Protein AF-A0A6J5ZUC9-F1 (afdb_monomer_lite)

Secondary structure (DSSP, 8-state):
-HHHHHHHHHHHHHHHHHHHHHHHHHHTT-HHHHHHHHHHHHHHHHHHHHHHHTTT-

Organism: NCBI:txid449393

pLDDT: mean 84.67, std 7.03, range [56.25, 93.31]

Sequence (57 aa):
MRAANAGIMLLVVVCLCALVGYGLGSLVGLPIAIGLAGLIIGPIVGIAFVRARFRDL

Structure (mmCIF, N/CA/C/O backbone):
data_AF-A0A6J5ZUC9-F1
#
_entry.id   AF-A0A6J5ZUC9-F1
#
loop_
_atom_site.group_PDB
_atom_site.id
_atom_site.type_symbol
_atom_site.label_atom_id
_atom_site.label_alt_id
_atom_site.label_comp_id
_atom_site.label_asym_id
_atom_site.label_entity_id
_atom_site.label_seq_id
_atom_site.pdbx_PDB_ins_code
_atom_site.Cartn_x
_atom_site.Cartn_y
_atom_site.Cartn_z
_atom_site.occupancy
_atom_site.B_iso_or_equiv
_atom_site.auth_seq_id
_atom_site.auth_comp_id
_atom_site.auth_asym_id
_atom_site.auth_atom_id
_atom_site.pdbx_PDB_model_num
ATOM 1 N N . MET A 1 1 ? -14.193 -6.521 18.473 1.00 66.75 1 MET A N 1
ATOM 2 C CA . MET A 1 1 ? -14.634 -6.450 17.058 1.00 66.75 1 MET A CA 1
ATOM 3 C C . MET A 1 1 ? -14.104 -5.205 16.334 1.00 66.75 1 MET A C 1
ATOM 5 O O . MET A 1 1 ? -13.389 -5.364 15.358 1.00 66.75 1 MET A O 1
ATOM 9 N N . ARG A 1 2 ? -14.380 -3.972 16.802 1.00 73.62 2 ARG A N 1
ATOM 10 C CA . ARG A 1 2 ? -14.019 -2.729 16.076 1.00 73.62 2 ARG A CA 1
ATOM 11 C C . ARG A 1 2 ? -12.513 -2.545 15.811 1.00 73.62 2 ARG A C 1
ATOM 13 O O . ARG A 1 2 ? -12.146 -2.178 14.703 1.00 73.62 2 ARG A O 1
ATOM 20 N N . ALA A 1 3 ? -11.655 -2.873 16.779 1.00 74.81 3 ALA A N 1
ATOM 21 C CA . ALA A 1 3 ? -10.199 -2.786 16.614 1.00 74.81 3 ALA A CA 1
ATOM 22 C C . ALA A 1 3 ? -9.649 -3.744 15.534 1.00 74.81 3 ALA A C 1
ATOM 24 O O . ALA A 1 3 ? -8.797 -3.354 14.742 1.00 74.81 3 ALA A O 1
ATOM 25 N N . ALA A 1 4 ? -10.183 -4.969 15.447 1.00 81.69 4 ALA A N 1
ATOM 26 C CA . ALA A 1 4 ? -9.796 -5.931 14.413 1.00 81.69 4 ALA A CA 1
ATOM 27 C C . ALA A 1 4 ? -10.199 -5.446 13.009 1.00 81.69 4 ALA A C 1
ATOM 29 O O . ALA A 1 4 ? -9.402 -5.524 12.078 1.00 81.69 4 ALA A O 1
ATOM 30 N N . ASN A 1 5 ? -11.394 -4.858 12.873 1.00 86.69 5 ASN A N 1
ATOM 31 C CA . ASN A 1 5 ? -11.830 -4.257 11.611 1.00 86.69 5 ASN A CA 1
ATOM 32 C C . ASN A 1 5 ? -10.946 -3.077 11.196 1.00 86.69 5 ASN A C 1
ATOM 34 O O . ASN A 1 5 ? -10.625 -2.966 10.018 1.00 86.69 5 ASN A O 1
ATOM 38 N N . ALA A 1 6 ? -10.526 -2.224 12.136 1.00 81.12 6 ALA A N 1
ATOM 39 C CA . ALA A 1 6 ? -9.602 -1.131 11.838 1.00 81.12 6 ALA A CA 1
ATOM 40 C C . ALA A 1 6 ? -8.255 -1.659 11.315 1.00 81.12 6 ALA A C 1
ATOM 42 O O . ALA A 1 6 ? -7.765 -1.174 10.298 1.00 81.12 6 ALA A O 1
ATOM 43 N N . GLY A 1 7 ? -7.703 -2.703 11.947 1.00 84.06 7 GLY A N 1
ATOM 44 C CA . GLY A 1 7 ? -6.465 -3.349 11.498 1.00 84.06 7 GLY A CA 1
ATOM 45 C C . GLY A 1 7 ? -6.568 -3.955 10.093 1.00 84.06 7 GLY A C 1
ATOM 46 O O . GLY A 1 7 ? -5.717 -3.693 9.245 1.00 84.06 7 GLY A O 1
ATOM 47 N N . ILE A 1 8 ? -7.638 -4.705 9.809 1.00 89.88 8 ILE A N 1
ATOM 48 C CA . ILE A 1 8 ? -7.873 -5.285 8.473 1.00 89.88 8 ILE A CA 1
ATOM 49 C C . ILE A 1 8 ? -8.047 -4.179 7.425 1.00 89.88 8 ILE A C 1
ATOM 51 O O . ILE A 1 8 ? -7.509 -4.272 6.325 1.00 89.88 8 ILE A O 1
ATOM 55 N N . MET A 1 9 ? -8.758 -3.106 7.769 1.00 88.69 9 MET A N 1
ATOM 56 C CA . MET A 1 9 ? -9.004 -1.985 6.865 1.00 88.69 9 MET A CA 1
ATOM 57 C C . MET A 1 9 ? -7.712 -1.246 6.500 1.00 88.69 9 MET A C 1
ATOM 59 O O . MET A 1 9 ? -7.545 -0.878 5.340 1.00 88.69 9 MET A O 1
ATOM 63 N N . LEU A 1 10 ? -6.769 -1.102 7.440 1.00 87.00 10 LEU A N 1
ATOM 64 C CA . LEU A 1 10 ? -5.427 -0.596 7.134 1.00 87.00 10 LEU A CA 1
ATOM 65 C C . LEU A 1 10 ? -4.727 -1.478 6.100 1.00 87.00 10 LEU A C 1
ATOM 67 O O . LEU A 1 10 ? -4.284 -0.963 5.077 1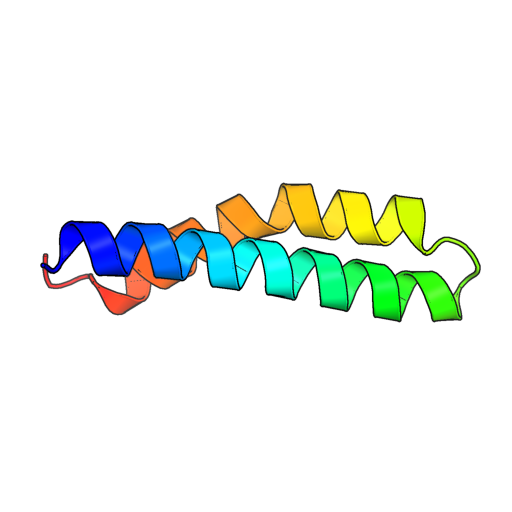.00 87.00 10 LEU A O 1
ATOM 71 N N . LEU A 1 11 ? -4.671 -2.795 6.332 1.00 89.69 11 LEU A N 1
ATOM 72 C CA . LEU A 1 11 ? -4.015 -3.734 5.414 1.00 89.69 11 LEU A CA 1
ATOM 73 C C . LEU A 1 11 ? -4.621 -3.680 4.008 1.00 89.69 11 LEU A C 1
ATOM 75 O O . LEU A 1 11 ? -3.883 -3.631 3.027 1.00 89.69 11 LEU A O 1
ATOM 79 N N . VAL A 1 12 ? -5.952 -3.622 3.907 1.00 93.31 12 VAL A N 1
ATOM 80 C CA . VAL A 1 12 ? -6.651 -3.495 2.620 1.00 93.31 12 VAL A CA 1
ATOM 81 C C . VAL A 1 12 ? -6.235 -2.215 1.89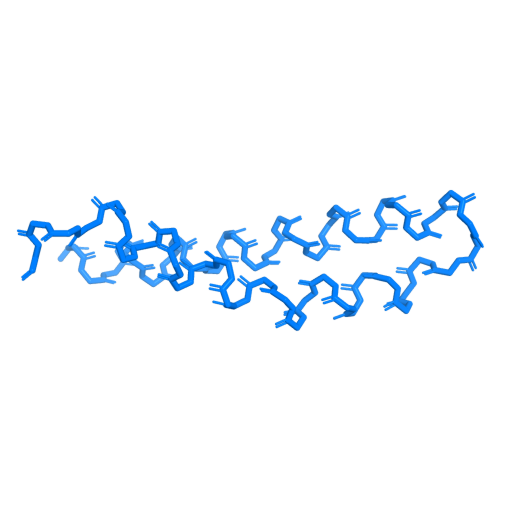5 1.00 93.31 12 VAL A C 1
ATOM 83 O O . VAL A 1 12 ? -5.902 -2.275 0.714 1.00 93.31 12 VAL A O 1
ATOM 86 N N . VAL A 1 13 ? -6.197 -1.070 2.584 1.00 91.44 13 VAL A N 1
ATOM 87 C CA . VAL A 1 13 ? -5.795 0.202 1.958 1.00 91.44 13 VAL A CA 1
ATOM 88 C C . VAL A 1 13 ? -4.335 0.166 1.505 1.00 91.44 13 VAL A C 1
ATOM 90 O O . VAL A 1 13 ? -4.042 0.598 0.390 1.00 91.44 13 VAL A O 1
ATOM 93 N N . VAL A 1 14 ? -3.428 -0.395 2.312 1.00 91.00 14 VAL A N 1
ATOM 94 C CA . VAL A 1 14 ? -2.014 -0.543 1.927 1.00 91.00 14 VAL A CA 1
ATOM 95 C C . VAL A 1 14 ? -1.872 -1.404 0.671 1.00 91.00 14 VAL A C 1
ATOM 97 O O . VAL A 1 14 ? -1.211 -0.991 -0.283 1.00 91.00 14 VAL A O 1
ATOM 100 N N . CYS A 1 15 ? -2.532 -2.564 0.636 1.00 91.81 15 CYS A N 1
ATOM 101 C CA . CYS A 1 15 ? -2.503 -3.456 -0.522 1.00 91.81 15 CYS A CA 1
ATOM 102 C C . CYS A 1 15 ? -3.095 -2.799 -1.776 1.00 91.81 15 CYS A C 1
ATOM 104 O O . CYS A 1 15 ? -2.527 -2.937 -2.857 1.00 91.81 15 CYS A O 1
ATOM 106 N N . LEU A 1 16 ? -4.196 -2.052 -1.647 1.00 90.44 16 LEU A N 1
ATOM 107 C CA . LEU A 1 16 ? -4.793 -1.325 -2.771 1.00 90.44 16 LEU A CA 1
ATOM 108 C C . LEU A 1 16 ? -3.856 -0.239 -3.308 1.00 90.44 16 LEU A C 1
ATOM 110 O O . LEU A 1 16 ? -3.669 -0.150 -4.518 1.00 90.44 16 LEU A O 1
ATOM 114 N N . CYS A 1 17 ? -3.214 0.545 -2.438 1.00 88.00 17 CYS A N 1
ATOM 115 C CA . CYS A 1 17 ? -2.228 1.541 -2.863 1.00 88.00 17 CYS A CA 1
ATOM 116 C C . CYS A 1 17 ? -1.029 0.900 -3.576 1.00 88.00 17 CYS A C 1
ATOM 118 O O . CYS A 1 17 ? -0.575 1.425 -4.593 1.00 88.00 17 CYS A O 1
ATOM 120 N N . ALA A 1 18 ? -0.544 -0.245 -3.089 1.00 81.44 18 ALA A N 1
ATOM 121 C CA . ALA A 1 18 ? 0.532 -0.988 -3.741 1.00 81.44 18 ALA A CA 1
ATOM 122 C C . ALA A 1 18 ? 0.110 -1.538 -5.115 1.00 81.44 18 ALA A C 1
ATOM 124 O O . ALA A 1 18 ? 0.865 -1.411 -6.075 1.00 81.44 18 ALA A O 1
ATOM 125 N N . LEU A 1 19 ? -1.106 -2.086 -5.238 1.00 88.69 19 LEU A N 1
ATOM 126 C CA . LEU A 1 19 ? -1.651 -2.575 -6.511 1.00 88.69 19 LEU A CA 1
ATOM 127 C C . LEU A 1 19 ? -1.852 -1.447 -7.526 1.00 88.69 19 LEU A C 1
ATOM 129 O O . LEU A 1 19 ? -1.497 -1.605 -8.692 1.00 88.69 19 LEU A O 1
ATOM 133 N N . VAL A 1 20 ? -2.373 -0.299 -7.087 1.00 90.94 20 VAL A N 1
ATOM 134 C CA . VAL A 1 20 ? -2.511 0.894 -7.934 1.00 90.94 20 VAL A CA 1
ATOM 135 C C . VAL A 1 20 ? -1.137 1.396 -8.371 1.00 90.94 20 VAL A C 1
ATOM 137 O O . VAL A 1 20 ? -0.937 1.647 -9.555 1.00 90.94 20 VAL A O 1
ATOM 140 N N . GLY A 1 21 ? -0.169 1.483 -7.454 1.00 85.62 21 GLY A N 1
ATOM 141 C CA . GLY A 1 21 ? 1.203 1.872 -7.782 1.00 85.62 21 GLY A CA 1
ATOM 142 C C . GLY A 1 21 ? 1.864 0.906 -8.766 1.00 85.62 21 GLY A C 1
ATOM 143 O O . GLY A 1 21 ? 2.494 1.335 -9.728 1.00 85.62 21 GLY A O 1
ATOM 144 N N . TYR A 1 22 ? 1.666 -0.397 -8.585 1.00 84.62 22 TYR A N 1
ATOM 145 C CA . TYR A 1 22 ? 2.183 -1.413 -9.498 1.00 84.62 22 TYR A CA 1
ATOM 146 C C . TYR A 1 22 ? 1.538 -1.307 -10.886 1.00 84.62 22 TYR A C 1
ATOM 148 O O . TYR A 1 22 ? 2.242 -1.305 -11.896 1.00 84.62 22 TYR A O 1
ATOM 156 N N . GLY A 1 23 ? 0.211 -1.148 -10.941 1.00 88.00 23 GLY A N 1
ATOM 157 C CA . GLY A 1 23 ? -0.531 -0.946 -12.185 1.00 88.00 23 GLY A CA 1
ATOM 158 C C . GLY A 1 23 ? -0.084 0.317 -12.922 1.00 88.00 23 GLY A C 1
ATOM 159 O O . GLY A 1 23 ? 0.229 0.257 -14.109 1.00 88.00 23 GLY A O 1
ATOM 160 N N . LEU A 1 24 ? 0.050 1.441 -12.216 1.00 86.19 24 LEU A N 1
ATOM 161 C CA . LEU A 1 24 ? 0.561 2.685 -12.796 1.00 86.19 24 LEU A CA 1
ATOM 162 C C . LEU A 1 24 ? 2.018 2.554 -13.246 1.00 86.19 24 LEU A C 1
ATOM 164 O O . LEU A 1 24 ? 2.379 3.018 -14.324 1.00 86.19 24 LEU A O 1
ATOM 168 N N . GLY A 1 25 ? 2.854 1.875 -12.463 1.00 86.38 25 GLY A N 1
ATOM 169 C CA . GLY A 1 25 ? 4.246 1.644 -12.822 1.00 86.38 25 GLY A CA 1
ATOM 170 C C . GLY A 1 25 ? 4.423 0.734 -14.029 1.00 86.38 25 GLY A C 1
ATOM 171 O O . GLY A 1 25 ? 5.373 0.917 -14.790 1.00 86.38 25 GLY A O 1
ATOM 172 N N . SER A 1 26 ? 3.492 -0.196 -14.254 1.00 88.38 26 SER A N 1
ATOM 173 C CA . SER A 1 26 ? 3.498 -1.053 -15.442 1.00 88.38 26 SER A CA 1
ATOM 174 C C . SER A 1 26 ? 3.343 -0.259 -16.746 1.00 88.38 26 SER A C 1
ATOM 176 O O . SER A 1 26 ? 3.929 -0.640 -17.755 1.00 88.38 26 SER A O 1
ATOM 178 N N . LEU A 1 27 ? 2.658 0.893 -16.711 1.00 91.81 27 LEU A N 1
ATOM 179 C CA . LEU A 1 27 ? 2.472 1.772 -17.875 1.00 91.81 27 LEU A CA 1
ATOM 180 C C . LEU A 1 27 ? 3.755 2.511 -18.282 1.00 91.81 27 LEU A C 1
ATOM 182 O O . LEU A 1 27 ? 3.908 2.878 -19.442 1.00 91.81 27 LEU A O 1
ATOM 186 N N . VAL A 1 28 ? 4.672 2.738 -17.338 1.00 90.62 28 VAL A N 1
ATOM 187 C CA . VAL A 1 28 ? 5.914 3.508 -17.549 1.00 90.62 28 VAL A CA 1
ATOM 188 C C . VAL A 1 28 ? 7.178 2.643 -17.467 1.00 90.62 28 VAL A C 1
ATOM 190 O O . VAL A 1 28 ? 8.287 3.167 -17.420 1.00 90.62 28 VAL A O 1
ATOM 193 N N . GLY A 1 29 ? 7.028 1.314 -17.429 1.00 89.06 29 GLY A N 1
ATOM 194 C CA . GLY A 1 29 ? 8.146 0.365 -17.354 1.00 89.06 29 GLY A CA 1
ATOM 195 C C . GLY A 1 29 ? 8.835 0.278 -15.985 1.00 89.06 29 GLY A C 1
ATOM 196 O O . GLY A 1 29 ? 9.843 -0.413 -15.857 1.00 89.06 29 GLY A O 1
ATOM 197 N N . LEU A 1 30 ? 8.283 0.921 -14.949 1.00 88.81 30 LEU A N 1
ATOM 198 C CA . LEU A 1 30 ? 8.795 0.933 -13.569 1.00 88.81 30 LEU A CA 1
ATOM 199 C C . LEU A 1 30 ? 7.792 0.321 -12.555 1.00 88.81 30 LEU A C 1
ATOM 201 O O . LEU A 1 30 ? 7.508 0.923 -11.513 1.00 88.81 30 LEU A O 1
ATOM 205 N N . PRO A 1 31 ? 7.242 -0.887 -12.802 1.00 83.75 31 PRO A N 1
ATOM 206 C CA . PRO A 1 31 ? 6.167 -1.461 -11.986 1.00 83.75 31 PRO A CA 1
ATOM 207 C C . PRO A 1 31 ? 6.571 -1.662 -10.523 1.00 83.75 31 PRO A C 1
ATOM 209 O O . PRO A 1 31 ? 5.809 -1.352 -9.611 1.00 83.75 31 PRO A O 1
ATOM 212 N N . ILE A 1 32 ? 7.797 -2.133 -10.284 1.00 85.81 32 ILE A N 1
ATOM 213 C CA . ILE A 1 32 ? 8.286 -2.442 -8.936 1.00 85.81 32 ILE A CA 1
ATOM 214 C C . ILE A 1 32 ? 8.544 -1.156 -8.143 1.00 85.81 32 ILE A C 1
ATOM 216 O O . ILE A 1 32 ? 8.103 -1.045 -7.004 1.00 85.81 32 ILE A O 1
ATOM 220 N N . ALA A 1 33 ? 9.213 -0.166 -8.740 1.00 87.56 33 ALA A N 1
ATOM 221 C CA . ALA A 1 33 ? 9.549 1.083 -8.057 1.00 87.56 33 ALA A CA 1
ATOM 222 C C . ALA A 1 33 ? 8.293 1.868 -7.642 1.00 87.56 33 ALA A C 1
ATOM 224 O O . ALA A 1 33 ? 8.186 2.317 -6.501 1.00 87.56 33 ALA A O 1
ATOM 225 N N . ILE A 1 34 ? 7.314 1.985 -8.545 1.00 87.31 34 ILE A N 1
ATOM 226 C CA . ILE A 1 34 ? 6.078 2.733 -8.279 1.00 87.31 34 ILE A CA 1
ATOM 227 C C . ILE A 1 34 ? 5.126 1.914 -7.391 1.00 87.31 34 ILE A C 1
ATOM 229 O O . ILE A 1 34 ? 4.466 2.479 -6.520 1.00 87.31 34 ILE A O 1
ATOM 233 N N . GLY A 1 35 ? 5.122 0.581 -7.508 1.00 84.31 35 GLY A N 1
ATOM 234 C CA . GLY A 1 35 ? 4.438 -0.305 -6.560 1.00 84.31 35 GLY A CA 1
ATOM 235 C C . GLY A 1 35 ? 4.970 -0.177 -5.128 1.00 84.31 35 GLY A C 1
ATOM 236 O O . GLY A 1 35 ? 4.181 -0.064 -4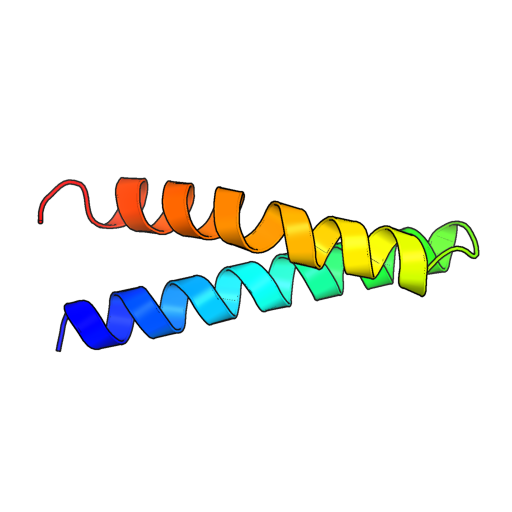.190 1.00 84.31 35 GLY A O 1
ATOM 237 N N . LEU A 1 36 ? 6.294 -0.110 -4.949 1.00 87.12 36 LEU A N 1
ATOM 238 C CA . LEU A 1 36 ? 6.927 0.117 -3.643 1.00 87.12 36 LEU A CA 1
ATOM 239 C C . LEU A 1 36 ? 6.621 1.511 -3.086 1.00 87.12 36 LEU A C 1
ATOM 241 O O . LEU A 1 36 ? 6.336 1.638 -1.897 1.00 87.12 36 LEU A O 1
ATOM 245 N N . ALA A 1 37 ? 6.609 2.545 -3.931 1.00 88.00 37 ALA A N 1
ATOM 246 C CA . ALA A 1 37 ? 6.157 3.873 -3.519 1.00 88.00 37 ALA A CA 1
ATOM 247 C C . ALA A 1 37 ? 4.702 3.832 -3.015 1.00 88.00 3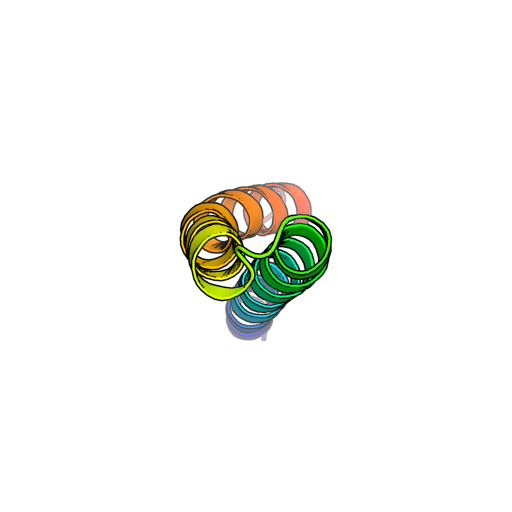7 ALA A C 1
ATOM 249 O O . ALA A 1 37 ? 4.396 4.381 -1.956 1.00 88.00 37 ALA A O 1
ATOM 250 N N . GLY A 1 38 ? 3.825 3.101 -3.712 1.00 81.06 38 GLY A N 1
ATOM 251 C CA . GLY A 1 38 ? 2.454 2.835 -3.272 1.00 81.06 38 GLY A CA 1
ATOM 252 C C . GLY A 1 38 ? 2.386 2.105 -1.927 1.00 81.06 38 GLY A C 1
ATOM 253 O O . GLY A 1 38 ? 1.597 2.489 -1.067 1.00 81.06 38 GLY A O 1
ATOM 254 N N . LEU A 1 39 ? 3.250 1.114 -1.694 1.00 83.88 39 LEU A N 1
ATOM 255 C CA . LEU A 1 39 ? 3.334 0.397 -0.416 1.00 83.88 39 LEU A CA 1
ATOM 256 C C . LEU A 1 39 ? 3.776 1.305 0.746 1.00 83.88 39 LEU A C 1
ATOM 258 O O . LEU A 1 39 ? 3.318 1.112 1.865 1.00 83.88 39 LEU A O 1
ATOM 262 N N . ILE A 1 40 ? 4.638 2.297 0.501 1.00 88.56 40 ILE A N 1
ATOM 263 C CA . ILE A 1 40 ? 5.109 3.246 1.528 1.00 88.56 40 ILE A CA 1
ATOM 264 C C . ILE A 1 40 ? 4.055 4.321 1.823 1.00 88.56 40 ILE A C 1
ATOM 266 O O . ILE A 1 40 ? 3.855 4.707 2.976 1.00 88.56 40 ILE A O 1
ATOM 270 N N . ILE A 1 41 ? 3.357 4.798 0.791 1.00 88.31 41 ILE A N 1
ATOM 271 C CA . ILE A 1 41 ? 2.304 5.817 0.922 1.00 88.31 41 ILE A CA 1
ATOM 272 C C . ILE A 1 41 ? 1.016 5.201 1.497 1.00 88.31 41 ILE A C 1
ATOM 274 O O . ILE A 1 41 ? 0.292 5.852 2.253 1.00 88.31 41 ILE A O 1
ATOM 278 N N . GLY A 1 42 ? 0.754 3.927 1.198 1.00 85.75 42 GLY A N 1
ATOM 279 C CA . GLY A 1 42 ? -0.425 3.175 1.627 1.00 85.75 42 GLY A CA 1
ATOM 280 C C . GLY A 1 42 ? -0.716 3.234 3.133 1.00 85.75 42 GLY A C 1
ATOM 281 O O . GLY A 1 42 ? -1.857 3.512 3.488 1.00 85.75 42 GLY A O 1
ATOM 282 N N . PRO A 1 43 ? 0.260 3.030 4.039 1.00 84.25 43 PRO A N 1
ATOM 283 C CA . PRO A 1 43 ? 0.075 3.173 5.481 1.00 84.25 43 PRO A CA 1
ATOM 284 C C . PRO A 1 43 ? -0.399 4.567 5.892 1.00 84.25 43 PRO A C 1
ATOM 286 O O . PRO A 1 43 ? -1.289 4.684 6.731 1.00 84.25 43 PRO A O 1
ATOM 289 N N . ILE A 1 44 ? 0.146 5.624 5.281 1.00 89.62 44 ILE A N 1
ATOM 290 C CA . ILE A 1 44 ? -0.233 7.014 5.574 1.00 89.62 44 ILE A CA 1
ATOM 291 C C . ILE A 1 44 ? -1.693 7.244 5.167 1.00 89.62 44 ILE A C 1
ATOM 293 O O . ILE A 1 44 ? -2.496 7.740 5.961 1.00 89.62 44 ILE A O 1
ATOM 297 N N . VAL A 1 45 ? -2.052 6.817 3.953 1.00 87.69 45 VAL A N 1
ATOM 298 C CA . VAL A 1 45 ? -3.422 6.914 3.424 1.00 87.69 45 VAL A CA 1
ATOM 299 C C . VAL A 1 45 ? -4.388 6.054 4.241 1.00 87.69 45 VAL A C 1
ATOM 301 O O . VAL A 1 45 ? -5.472 6.512 4.589 1.00 87.69 45 VAL A O 1
ATOM 304 N N . GLY A 1 46 ? -3.988 4.838 4.611 1.00 85.25 46 GLY A N 1
ATOM 305 C CA . GLY A 1 46 ? -4.766 3.916 5.433 1.00 85.25 46 GLY A CA 1
ATOM 306 C C . GLY A 1 46 ? -5.055 4.484 6.814 1.00 85.25 46 GLY A C 1
ATOM 307 O O . GLY A 1 46 ? -6.209 4.480 7.240 1.00 85.25 46 GLY A O 1
ATOM 308 N N . ILE A 1 47 ? -4.044 5.030 7.494 1.00 85.19 47 ILE A N 1
ATOM 309 C CA . ILE A 1 47 ? -4.216 5.674 8.803 1.00 85.19 47 ILE A CA 1
ATOM 310 C C . ILE A 1 47 ? -5.161 6.868 8.682 1.00 85.19 47 ILE A C 1
ATOM 312 O O . ILE A 1 47 ? -6.092 6.977 9.478 1.00 85.19 47 ILE A O 1
ATOM 316 N N . ALA A 1 48 ? -4.977 7.730 7.678 1.00 87.31 48 ALA A N 1
ATOM 317 C CA . ALA A 1 48 ? -5.876 8.859 7.440 1.00 87.31 48 ALA A CA 1
ATOM 318 C C . ALA A 1 48 ? -7.320 8.395 7.179 1.00 87.31 48 ALA A C 1
ATOM 320 O O . ALA A 1 48 ? -8.261 8.949 7.747 1.00 87.31 48 ALA A O 1
ATOM 321 N N . PHE A 1 49 ? -7.497 7.339 6.382 1.00 84.56 49 PHE A N 1
ATOM 322 C CA . PHE A 1 49 ? -8.799 6.780 6.031 1.00 84.56 49 PHE A CA 1
ATOM 323 C C . PHE A 1 49 ? -9.506 6.134 7.225 1.00 84.56 49 PHE A C 1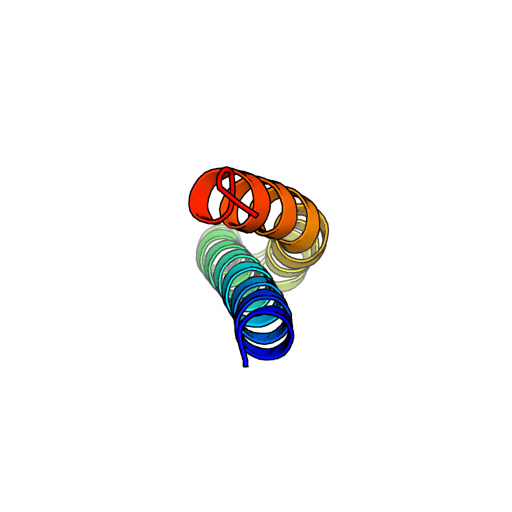
ATOM 325 O O . PHE A 1 49 ? -10.678 6.411 7.476 1.00 84.56 49 PHE A O 1
ATOM 332 N N . VAL A 1 50 ? -8.794 5.323 8.010 1.00 84.94 50 VAL A N 1
ATOM 333 C CA . VAL A 1 50 ? -9.317 4.719 9.242 1.00 84.94 50 VAL A CA 1
ATOM 334 C C . VAL A 1 50 ? -9.662 5.807 10.251 1.00 84.94 50 VAL A C 1
ATOM 336 O O . VAL A 1 50 ? -10.759 5.792 10.800 1.00 84.94 50 VAL A O 1
ATOM 339 N N . ARG A 1 51 ? -8.797 6.808 10.434 1.00 83.50 51 ARG A N 1
ATOM 340 C CA . ARG A 1 51 ? -9.059 7.930 11.344 1.00 83.50 51 ARG A CA 1
ATOM 341 C C . ARG A 1 51 ? -10.271 8.754 10.907 1.00 83.50 51 ARG A C 1
ATOM 343 O O . ARG A 1 51 ? -11.059 9.145 11.756 1.00 83.50 51 ARG A O 1
ATOM 350 N N . ALA A 1 52 ? -10.462 8.972 9.604 1.00 85.81 52 ALA A N 1
ATOM 351 C CA . ALA A 1 52 ? -11.644 9.644 9.063 1.00 85.81 52 ALA A CA 1
ATOM 352 C C . ALA A 1 52 ? -12.926 8.809 9.237 1.00 85.81 52 ALA A C 1
ATOM 354 O O . ALA A 1 52 ? -13.978 9.346 9.592 1.00 85.81 52 ALA A O 1
ATOM 355 N N . ARG A 1 53 ? -12.840 7.491 9.009 1.00 78.75 53 ARG A N 1
ATOM 356 C CA . ARG A 1 53 ? -13.972 6.557 9.092 1.00 78.75 53 ARG A CA 1
ATOM 357 C C . ARG A 1 53 ? -14.430 6.305 10.525 1.00 78.75 53 ARG A C 1
ATOM 359 O O . ARG A 1 53 ? -15.621 6.121 10.756 1.00 78.75 53 ARG A O 1
ATOM 366 N N . PHE A 1 54 ? -13.487 6.297 11.456 1.00 79.00 54 PHE A N 1
ATOM 367 C CA . PHE A 1 54 ? -13.692 6.015 12.868 1.00 79.00 54 PHE A CA 1
ATOM 368 C C . PHE A 1 54 ? -13.477 7.258 13.742 1.00 79.00 54 PHE A C 1
ATOM 370 O O . PHE A 1 54 ? -13.059 7.127 14.882 1.00 79.00 54 PHE A O 1
ATOM 377 N N . ARG A 1 55 ? -13.777 8.468 13.241 1.00 68.56 55 ARG A N 1
ATOM 378 C CA . ARG A 1 55 ? -13.703 9.706 14.050 1.00 68.56 55 ARG A CA 1
ATOM 379 C C . ARG A 1 55 ? -14.564 9.684 15.320 1.00 68.56 55 ARG A C 1
ATOM 3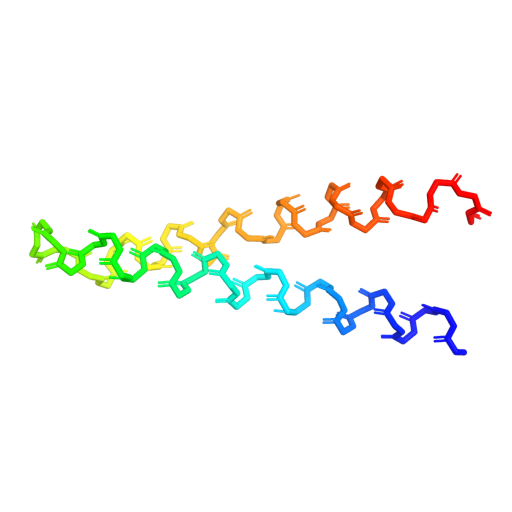81 O O . ARG A 1 55 ? -14.371 10.531 16.178 1.00 68.56 55 ARG A O 1
ATOM 388 N N . ASP A 1 56 ? -15.517 8.761 15.383 1.00 63.56 56 ASP A N 1
ATOM 389 C CA . ASP A 1 56 ? -16.461 8.546 16.485 1.00 63.56 56 ASP A CA 1
ATOM 390 C C . ASP A 1 56 ? -15.997 7.466 17.495 1.00 63.56 56 ASP A C 1
ATOM 392 O O . ASP A 1 56 ? -16.785 6.998 18.317 1.00 63.56 56 ASP A O 1
ATOM 396 N N . LEU A 1 57 ? -14.744 7.003 17.397 1.00 56.25 57 LEU A N 1
ATOM 397 C CA . LEU A 1 57 ? -14.072 6.149 18.389 1.00 56.25 57 LEU A CA 1
ATOM 398 C C . LEU A 1 57 ? -13.072 6.978 19.197 1.00 56.25 57 LEU A C 1
ATOM 400 O O . LEU A 1 57 ? -12.983 6.710 20.414 1.00 56.25 57 LEU A O 1
#

Foldseek 3Di:
DLVVVLVVQLVVQLQVLLVVQLVVCVVVVRNPVRSVVSNVCSNVVSVVVSCVVVVVD

Radius of gyration: 12.96 Å; chains: 1; bounding box: 26×16×36 Å